Protein AF-A0A953Q3J8-F1 (afdb_monomer)

Mean predicted aligned error: 18.99 Å

Solvent-accessible surface area (backbone atoms only — not comparable to full-atom values): 6835 Å² total; per-residue (Å²): 140,83,87,84,84,84,81,88,82,84,90,80,87,84,89,84,76,93,80,88,81,87,80,86,82,84,88,80,86,88,80,94,68,95,67,79,78,70,96,76,69,77,75,79,76,84,75,78,87,64,76,81,76,82,70,49,63,45,69,41,95,86,59,44,33,38,39,36,58,40,70,94,76,39,29,37,41,33,28,40,37,75,48,79,92,59,65,41,84,74,47,76,42,81,107

Sequence (95 aa):
MTRCKLFACLPLVVASLFCPLSCGGGGSSGASNGGMPPPDSPPPAFANFEPAQTNAIRPSADGTRLFAVDTPNNSLSVFDVTQRRSPALVAEIPV

Nearest PDB structures (foldseek):
  3u4y-assembly2_B  TM=9.266E-01  e=1.460E-01  Desulfofarcimen acetoxidans DSM 771
  6igb-assembly2_B  TM=8.917E-01  e=9.139E-01  Pseudomonas aeruginosa PAO1
  4hho-assembly1_A  TM=8.965E-01  e=1.241E+00  synthetic construct
  3sre-assembly1_A  TM=8.956E-01  e=1.319E+00  synthetic construct
  4q1u-assembly1_A  TM=8.937E-01  e=1.584E+00  hybrid

pLDDT: mean 73.35, std 21.53, range [30.78, 98.19]

Foldseek 3Di:
DDDDDDDDDDDDDDDDDDDDDDDDDDDDDDDDDPDDPDPDDDPPDDDDPDDDPPPQWDADPVRQWIWGDDVVVQWIWIWGCPPVVDIHTDDIGHD

Structure (mmCIF, N/CA/C/O backbone):
data_AF-A0A953Q3J8-F1
#
_entry.id   AF-A0A953Q3J8-F1
#
loop_
_atom_site.group_PDB
_atom_site.id
_atom_site.type_symbol
_atom_site.label_atom_id
_atom_site.label_alt_id
_atom_site.label_comp_id
_atom_site.label_asym_id
_atom_site.label_entity_id
_atom_site.label_seq_id
_atom_site.pdbx_PDB_ins_code
_atom_site.Cartn_x
_atom_site.Cartn_y
_atom_site.Cartn_z
_atom_site.occupancy
_atom_site.B_iso_or_equiv
_atom_site.auth_seq_id
_atom_site.auth_comp_id
_atom_site.auth_asym_id
_atom_site.auth_atom_id
_atom_site.pdbx_PDB_model_num
ATOM 1 N N . MET A 1 1 ? -25.021 10.560 25.663 1.00 46.47 1 MET A N 1
ATOM 2 C CA . MET A 1 1 ? -26.490 10.648 25.479 1.00 46.47 1 MET A CA 1
ATOM 3 C C . MET A 1 1 ? -26.687 11.628 24.326 1.00 46.47 1 MET A C 1
ATOM 5 O O . MET A 1 1 ? -26.178 12.722 24.450 1.00 46.47 1 MET A O 1
ATOM 9 N N . THR A 1 2 ? -27.196 11.319 23.134 1.00 40.00 2 THR A N 1
ATOM 10 C CA . THR A 1 2 ? -28.177 10.318 22.707 1.00 40.00 2 THR A CA 1
ATOM 11 C C . THR A 1 2 ? -27.986 10.038 21.210 1.00 40.00 2 THR A C 1
ATOM 13 O O . THR A 1 2 ? -27.568 10.898 20.445 1.00 40.00 2 THR A O 1
ATOM 16 N N . ARG A 1 3 ? -28.255 8.789 20.832 1.00 47.91 3 ARG A N 1
ATOM 17 C CA . ARG A 1 3 ? -28.172 8.204 19.491 1.00 47.91 3 ARG A CA 1
ATOM 18 C C . ARG A 1 3 ? -29.316 8.714 18.603 1.00 47.91 3 ARG A C 1
ATOM 20 O O . ARG A 1 3 ? -30.457 8.629 19.040 1.00 47.91 3 ARG A O 1
ATOM 27 N N . CYS A 1 4 ? -29.046 9.059 17.344 1.00 35.66 4 CYS A N 1
ATOM 28 C CA . CYS A 1 4 ? -30.050 8.999 16.275 1.00 35.66 4 CYS A CA 1
ATOM 29 C C . CYS A 1 4 ? -29.642 7.903 15.288 1.00 35.66 4 CYS A C 1
ATOM 31 O O . CYS A 1 4 ? -28.796 8.092 14.421 1.00 35.66 4 CYS A O 1
ATOM 33 N N . LYS A 1 5 ? -30.221 6.717 15.497 1.00 43.34 5 LYS A N 1
ATOM 34 C CA . LYS A 1 5 ? -30.277 5.637 14.513 1.00 43.34 5 LYS A CA 1
ATOM 35 C C . LYS A 1 5 ? -31.363 6.012 13.504 1.00 43.34 5 LYS A C 1
ATOM 37 O O . LYS A 1 5 ? -32.502 6.192 13.921 1.00 43.34 5 LYS A O 1
ATOM 42 N N . LEU A 1 6 ? -31.045 6.055 12.215 1.00 39.62 6 LEU A N 1
ATOM 43 C CA . LEU A 1 6 ? -32.053 5.921 11.166 1.00 39.62 6 LEU A CA 1
ATOM 44 C C . LEU A 1 6 ? -31.681 4.692 10.339 1.00 39.62 6 LEU A C 1
ATOM 46 O O . LEU A 1 6 ? -30.704 4.681 9.598 1.00 39.62 6 LEU A O 1
ATOM 50 N N . PHE A 1 7 ? -32.416 3.619 10.604 1.00 40.69 7 PHE A N 1
ATOM 51 C CA . PHE A 1 7 ? -32.344 2.338 9.923 1.00 40.69 7 PHE A CA 1
ATOM 52 C C . PHE A 1 7 ? -33.425 2.324 8.832 1.00 40.69 7 PHE A C 1
ATOM 54 O O . PHE A 1 7 ? -34.544 2.753 9.093 1.00 40.69 7 PHE A O 1
ATOM 61 N N . ALA A 1 8 ? -33.077 1.727 7.691 1.00 38.72 8 ALA A N 1
ATOM 62 C CA . ALA A 1 8 ? -33.951 1.124 6.681 1.00 38.72 8 ALA A CA 1
ATOM 63 C C . ALA A 1 8 ? -34.722 2.032 5.694 1.00 38.72 8 ALA A C 1
ATOM 65 O O . ALA A 1 8 ? -35.729 2.645 6.026 1.00 38.72 8 ALA A O 1
ATOM 66 N N . CYS A 1 9 ? -34.346 1.935 4.413 1.00 30.78 9 CYS A N 1
ATOM 67 C CA . CYS A 1 9 ? -35.312 1.726 3.334 1.00 30.78 9 CYS A CA 1
ATOM 68 C C . CYS A 1 9 ? -34.672 0.827 2.258 1.00 30.78 9 CYS A C 1
ATOM 70 O O . CYS A 1 9 ? -33.540 1.050 1.839 1.00 30.78 9 CYS A O 1
ATOM 72 N N . LEU A 1 10 ? -35.388 -0.247 1.941 1.00 39.97 10 LEU A N 1
ATOM 73 C CA . LEU A 1 10 ? -35.055 -1.423 1.128 1.00 39.97 10 LEU A CA 1
ATOM 74 C C . LEU A 1 10 ? -34.605 -1.093 -0.322 1.00 39.97 10 LEU A C 1
ATOM 76 O O . LEU A 1 10 ? -34.949 -0.027 -0.830 1.00 39.97 10 LEU A O 1
ATOM 80 N N . PRO A 1 11 ? -33.930 -2.025 -1.033 1.00 47.53 11 PRO A N 1
ATOM 81 C CA . PRO A 1 11 ? -33.559 -1.870 -2.434 1.00 47.53 11 PRO A CA 1
ATOM 82 C C . PRO A 1 11 ? -34.716 -2.287 -3.354 1.00 47.53 11 PRO A C 1
ATOM 84 O O . PRO A 1 11 ? -35.342 -3.327 -3.138 1.00 47.53 11 PRO A O 1
ATOM 87 N N . LEU A 1 12 ? -34.983 -1.503 -4.404 1.00 50.19 12 LEU A N 1
ATOM 88 C CA . LEU A 1 12 ? -35.974 -1.842 -5.425 1.00 50.19 12 LEU A CA 1
ATOM 89 C C . LEU A 1 12 ? -35.290 -2.079 -6.777 1.00 50.19 12 LEU A C 1
ATOM 91 O O . LEU A 1 12 ? -34.756 -1.179 -7.417 1.00 50.19 12 LEU A O 1
ATOM 95 N N . VAL A 1 13 ? -35.299 -3.361 -7.125 1.00 46.69 13 VAL A N 1
ATOM 96 C CA . VAL A 1 13 ? -35.176 -4.007 -8.433 1.00 46.69 13 VAL A CA 1
ATOM 97 C C . VAL A 1 13 ? -35.614 -3.126 -9.608 1.00 46.69 13 VAL A C 1
ATOM 99 O O . VAL A 1 13 ? -36.769 -2.724 -9.640 1.00 46.69 13 VAL A O 1
ATOM 102 N N . VAL A 1 14 ? -34.769 -2.993 -10.640 1.00 45.88 14 VAL A N 1
ATOM 103 C CA . VAL A 1 14 ? -35.223 -3.027 -12.044 1.00 45.88 14 VAL A CA 1
ATOM 104 C C . VAL A 1 14 ? -34.169 -3.738 -12.896 1.00 45.88 14 VAL A C 1
ATOM 106 O O . VAL A 1 14 ? -33.088 -3.215 -13.156 1.00 45.88 14 VAL A O 1
ATOM 109 N N . ALA A 1 15 ? -34.515 -4.950 -13.323 1.00 42.00 15 ALA A N 1
ATOM 110 C CA . ALA A 1 15 ? -33.893 -5.654 -14.431 1.00 42.00 15 ALA A CA 1
ATOM 111 C C . ALA A 1 15 ? -34.534 -5.173 -15.743 1.00 42.00 15 ALA A C 1
ATOM 113 O O . ALA A 1 15 ? -35.750 -5.247 -15.894 1.00 42.00 15 ALA A O 1
ATOM 114 N N . SER A 1 16 ? -33.709 -4.714 -16.681 1.00 50.91 16 SER A N 1
ATOM 115 C CA . SER A 1 16 ? -34.066 -4.334 -18.053 1.00 50.91 16 SER A CA 1
ATOM 116 C C . SER A 1 16 ? -32.814 -4.580 -18.900 1.00 50.91 16 SER A C 1
ATOM 118 O O . SER A 1 16 ? -31.728 -4.216 -18.472 1.00 50.91 16 SER A O 1
ATOM 120 N N . LEU A 1 17 ? -32.819 -5.160 -20.091 1.00 57.72 17 LEU A N 1
ATOM 121 C CA . LEU A 1 17 ? -33.852 -5.764 -20.913 1.00 57.72 17 LEU A CA 1
ATOM 122 C C . LEU A 1 17 ? -33.071 -6.558 -21.978 1.00 57.72 17 LEU A C 1
ATOM 124 O O . LEU A 1 17 ? -32.050 -6.088 -22.480 1.00 57.72 17 LEU A O 1
ATOM 128 N N . PHE A 1 18 ? -33.541 -7.755 -22.306 1.00 41.66 18 PHE A N 1
ATOM 129 C CA . PHE A 1 18 ? -33.110 -8.531 -23.467 1.00 41.66 18 PHE A CA 1
ATOM 130 C C . PHE A 1 18 ? -33.183 -7.690 -24.753 1.00 41.66 18 PHE A C 1
ATOM 132 O O . PHE A 1 18 ? -34.215 -7.079 -25.020 1.00 41.66 18 PHE A O 1
ATOM 139 N N . CYS A 1 19 ? -32.145 -7.732 -25.590 1.00 39.44 19 CYS A N 1
ATOM 140 C CA . CYS A 1 19 ? -32.248 -7.306 -26.985 1.00 39.44 19 CYS A CA 1
ATOM 141 C C . CYS A 1 19 ? -31.376 -8.196 -27.887 1.00 39.44 19 CYS A C 1
ATOM 143 O O . CYS A 1 19 ? -30.196 -7.902 -28.072 1.00 39.44 19 CYS A O 1
ATOM 145 N N . PRO A 1 20 ? -31.912 -9.292 -28.456 1.00 53.53 20 PRO A N 1
ATOM 146 C CA . PRO A 1 20 ? -31.312 -9.923 -29.615 1.00 53.53 20 PRO A CA 1
ATOM 147 C C . PRO A 1 20 ? -32.206 -9.648 -30.824 1.00 53.53 20 PRO A C 1
ATOM 149 O O . PRO A 1 20 ? -33.133 -10.407 -31.105 1.00 53.53 20 PRO A O 1
ATOM 152 N N . LEU A 1 21 ? -31.941 -8.555 -31.541 1.00 56.75 21 LEU A N 1
ATOM 153 C CA . LEU A 1 21 ? -32.532 -8.352 -32.859 1.00 56.75 21 LEU A CA 1
ATOM 154 C C . LEU A 1 21 ? -31.495 -8.661 -33.937 1.00 56.75 21 LEU A C 1
ATOM 156 O O . LEU A 1 21 ? -30.591 -7.887 -34.234 1.00 56.75 21 LEU A O 1
ATOM 160 N N . SER A 1 22 ? -31.662 -9.862 -34.475 1.00 60.38 22 SER A N 1
ATOM 161 C CA . SER A 1 22 ? -31.098 -10.363 -35.719 1.00 60.38 22 SER A CA 1
ATOM 162 C C . SER A 1 22 ? -31.469 -9.464 -36.904 1.00 60.38 22 SER A C 1
ATOM 164 O O . SER A 1 22 ? -32.651 -9.238 -37.156 1.00 60.38 22 SER A O 1
ATOM 166 N N . CYS A 1 23 ? -30.485 -9.076 -37.712 1.00 50.00 23 CYS A N 1
ATOM 167 C CA . CYS A 1 23 ? -30.675 -8.863 -39.144 1.00 50.00 23 CYS A CA 1
ATOM 168 C C . CYS A 1 23 ? -29.487 -9.479 -39.898 1.00 50.00 23 CYS A C 1
ATOM 170 O O . CYS A 1 23 ? -28.334 -9.099 -39.720 1.00 50.00 23 CYS A O 1
ATOM 172 N N . GLY A 1 24 ? -29.773 -10.509 -40.693 1.00 51.31 24 GLY A N 1
ATOM 173 C CA . GLY A 1 24 ? -28.837 -11.056 -41.669 1.00 51.31 24 GLY A CA 1
ATOM 174 C C . GLY A 1 24 ? -28.981 -10.354 -43.019 1.00 51.31 24 GLY A C 1
ATOM 175 O O . GLY A 1 24 ? -30.028 -9.775 -43.305 1.00 51.31 24 GLY A O 1
ATOM 176 N N . GLY A 1 25 ? -27.959 -10.478 -43.870 1.00 45.47 25 GLY A N 1
ATOM 177 C CA . GLY A 1 25 ? -28.104 -10.261 -45.311 1.00 45.47 25 GLY A CA 1
ATOM 178 C C . GLY A 1 25 ? -26.833 -9.846 -46.054 1.00 45.47 25 GLY A C 1
ATOM 179 O O . GLY A 1 25 ? -26.367 -8.731 -45.884 1.00 45.47 25 GLY A O 1
ATOM 180 N N . GLY A 1 26 ? -26.373 -10.725 -46.954 1.00 43.72 26 GLY A N 1
ATOM 181 C CA . GLY A 1 26 ? -25.898 -10.354 -48.297 1.00 43.72 26 GLY A CA 1
ATOM 182 C C . GLY A 1 26 ? -24.454 -9.868 -48.447 1.00 43.72 26 GLY A C 1
ATOM 183 O O . GLY A 1 26 ? -24.113 -8.762 -48.052 1.00 43.72 26 GLY A O 1
ATOM 184 N N . GLY A 1 27 ? -23.618 -10.672 -49.109 1.00 49.75 27 GLY A N 1
ATOM 185 C CA . GLY A 1 27 ? -22.296 -10.245 -49.566 1.00 49.75 27 GLY A CA 1
ATOM 186 C C . GLY A 1 27 ? -22.334 -9.359 -50.814 1.00 49.75 27 GLY A C 1
ATOM 187 O O . GLY A 1 27 ? -23.304 -9.371 -51.567 1.00 49.75 27 GLY A O 1
ATOM 188 N N . SER A 1 28 ? -21.225 -8.670 -51.080 1.00 55.47 28 SER A N 1
ATOM 189 C CA . SER A 1 28 ? -20.847 -8.242 -52.430 1.00 55.47 28 SER A CA 1
ATOM 190 C C . SER A 1 28 ? -19.353 -7.934 -52.500 1.00 55.47 28 SER A C 1
ATOM 192 O O . SER A 1 28 ? -18.818 -7.140 -51.728 1.00 55.47 28 SER A O 1
ATOM 194 N N . SER A 1 29 ? -18.706 -8.601 -53.444 1.00 56.84 29 SER A N 1
ATOM 195 C CA . SER A 1 29 ? -17.316 -8.470 -53.853 1.00 56.84 29 SER A CA 1
ATOM 196 C C . SER A 1 29 ? -16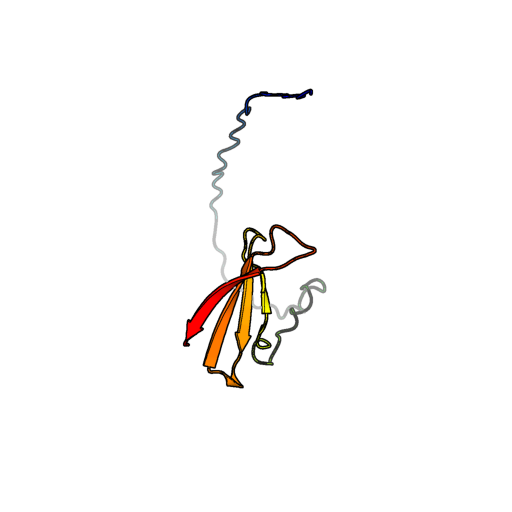.949 -7.057 -54.325 1.00 56.84 29 SER A C 1
ATOM 198 O O . SER A 1 29 ? -17.705 -6.444 -55.067 1.00 56.84 29 SER A O 1
ATOM 200 N N . GLY A 1 30 ? -15.727 -6.629 -53.989 1.00 52.50 30 GLY A N 1
ATOM 2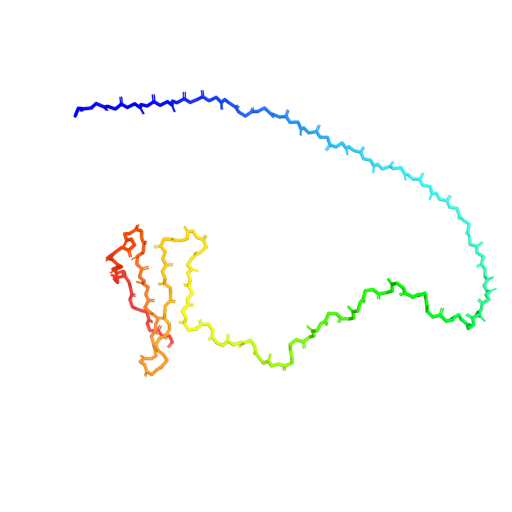01 C CA . GLY A 1 30 ? -14.846 -5.828 -54.850 1.00 52.50 30 GLY A CA 1
ATOM 202 C C . GLY A 1 30 ? -15.183 -4.352 -55.093 1.00 52.50 30 GLY A C 1
ATOM 203 O O . GLY A 1 30 ? -15.990 -4.037 -55.955 1.00 52.50 30 GLY A O 1
ATOM 204 N N . ALA A 1 31 ? -14.419 -3.459 -54.456 1.00 55.62 31 ALA A N 1
ATOM 205 C CA . ALA A 1 31 ? -13.780 -2.301 -55.100 1.00 55.62 31 ALA A CA 1
ATOM 206 C C . ALA A 1 31 ? -12.840 -1.617 -54.091 1.00 55.62 31 ALA A C 1
ATOM 208 O O . ALA A 1 31 ? -13.280 -0.948 -53.158 1.00 55.62 31 ALA A O 1
ATOM 209 N N . SER A 1 32 ? -11.531 -1.787 -54.268 1.00 64.31 32 SER A N 1
ATOM 210 C CA . SER A 1 32 ? -10.518 -0.983 -53.589 1.00 64.31 32 SER A CA 1
ATOM 211 C C . SER A 1 32 ? -10.552 0.439 -54.153 1.00 64.31 32 SER A C 1
ATOM 213 O O . SER A 1 32 ? -9.978 0.695 -55.209 1.00 64.31 32 SER A O 1
ATOM 215 N N . ASN A 1 33 ? -11.220 1.358 -53.459 1.00 52.94 33 ASN A N 1
ATOM 216 C CA . ASN A 1 33 ? -11.075 2.788 -53.706 1.00 52.94 33 ASN A CA 1
ATOM 217 C C . ASN A 1 33 ? -10.121 3.365 -52.662 1.00 52.94 33 ASN A C 1
ATOM 219 O O . ASN A 1 33 ? -10.360 3.239 -51.462 1.00 52.94 33 ASN A O 1
ATOM 223 N N . GLY A 1 34 ? -9.037 3.986 -53.132 1.00 56.28 34 GLY A N 1
ATOM 224 C CA . GLY A 1 34 ? -8.162 4.821 -52.317 1.00 56.28 34 GLY A CA 1
ATOM 225 C C . GLY A 1 34 ? -8.963 5.981 -51.732 1.00 56.28 34 GLY A C 1
ATOM 226 O O . GLY A 1 34 ? -9.149 7.004 -52.383 1.00 56.28 34 GLY A O 1
ATOM 227 N N . GLY A 1 35 ? -9.491 5.782 -50.527 1.00 56.06 35 GLY A N 1
ATOM 228 C CA . GLY A 1 35 ? -10.219 6.781 -49.762 1.00 56.06 35 GLY A CA 1
ATOM 229 C C . GLY A 1 35 ? -9.285 7.460 -48.772 1.00 56.06 35 GLY A C 1
ATOM 230 O O . GLY A 1 35 ? -8.640 6.795 -47.964 1.00 56.06 35 GLY A O 1
ATOM 231 N N . MET A 1 36 ? -9.232 8.789 -48.833 1.00 66.00 36 MET A N 1
ATOM 232 C CA . MET A 1 36 ? -8.725 9.622 -47.744 1.00 66.00 36 MET A CA 1
ATOM 233 C C . MET A 1 36 ? -9.430 9.201 -46.437 1.00 66.00 36 MET A C 1
ATOM 235 O O . MET A 1 36 ? -10.653 9.027 -46.467 1.00 66.00 36 MET A O 1
ATOM 239 N N . PRO A 1 37 ? -8.720 9.012 -45.308 1.00 68.00 37 PRO A N 1
ATOM 240 C CA . PRO A 1 37 ? -9.383 8.701 -44.048 1.00 68.00 37 PRO A CA 1
ATOM 241 C C . PRO A 1 37 ? -10.372 9.825 -43.684 1.00 68.00 37 PRO A C 1
ATOM 243 O O . PRO A 1 37 ? -10.072 10.998 -43.931 1.00 68.00 37 PRO A O 1
ATOM 246 N N . PRO A 1 38 ? -11.552 9.495 -43.128 1.00 70.31 38 PRO A N 1
ATOM 247 C CA . PRO A 1 38 ? -12.497 10.501 -42.655 1.00 70.31 38 PRO A CA 1
ATOM 248 C C . PRO A 1 38 ? -11.829 11.386 -41.584 1.00 70.31 38 PRO A C 1
ATOM 250 O O . PRO A 1 38 ? -11.026 10.872 -40.803 1.00 70.31 38 PRO A O 1
ATOM 253 N N . PRO A 1 39 ? -12.150 12.691 -41.510 1.00 67.00 39 PRO A N 1
ATOM 254 C CA . PRO A 1 39 ? -11.488 13.652 -40.617 1.00 67.00 39 PRO A CA 1
ATOM 255 C C . PRO A 1 39 ? -11.714 13.424 -39.107 1.00 67.00 39 PRO A C 1
ATOM 257 O O . PRO A 1 39 ? -11.235 14.219 -38.306 1.00 67.00 39 PRO A O 1
ATOM 260 N N . ASP A 1 40 ? -12.380 12.337 -38.705 1.00 69.50 40 ASP A N 1
ATOM 261 C CA . ASP A 1 40 ? -12.890 12.143 -37.342 1.00 69.50 40 ASP A CA 1
ATOM 262 C C . ASP A 1 40 ? -12.360 10.881 -36.638 1.00 69.50 40 ASP A C 1
ATOM 264 O O . ASP A 1 40 ? -12.985 10.373 -35.705 1.00 69.50 40 ASP A O 1
ATOM 268 N N . SER A 1 41 ? -11.203 10.338 -37.040 1.00 68.62 41 SER A N 1
ATOM 269 C CA . SER A 1 41 ? -10.521 9.373 -36.168 1.00 68.62 41 SER A CA 1
ATOM 270 C C . SER A 1 41 ? -10.012 10.117 -34.926 1.00 68.62 41 SER A C 1
ATOM 272 O O . SER A 1 41 ? -9.220 11.053 -35.099 1.00 68.62 41 SER A O 1
ATOM 274 N N . PRO A 1 42 ? -10.418 9.745 -33.692 1.00 76.50 42 PRO A N 1
ATOM 275 C CA . PRO A 1 42 ? -9.877 10.376 -32.498 1.00 76.50 42 PRO A CA 1
ATOM 276 C C . PRO A 1 42 ? -8.350 10.259 -32.537 1.00 76.50 42 PRO A C 1
ATOM 278 O O . PRO A 1 42 ? -7.837 9.210 -32.948 1.00 76.50 42 PRO A O 1
ATOM 281 N N . PRO A 1 43 ? -7.618 11.326 -32.173 1.00 76.69 43 PRO A N 1
ATOM 282 C CA . PRO A 1 43 ? -6.168 11.307 -32.229 1.00 76.69 43 PRO A CA 1
ATOM 283 C C . PRO A 1 43 ? -5.651 10.093 -31.448 1.00 76.69 43 PRO A C 1
ATOM 285 O O . PRO A 1 43 ? -6.228 9.753 -30.407 1.00 76.69 43 PRO A O 1
ATOM 288 N N . PRO A 1 44 ? -4.602 9.414 -31.945 1.00 78.25 44 PRO A N 1
ATOM 289 C CA . PRO A 1 44 ? -4.045 8.259 -31.262 1.00 78.25 44 PRO A CA 1
ATOM 290 C C . PRO A 1 44 ? -3.731 8.643 -29.817 1.00 78.25 44 PRO A C 1
ATOM 292 O O . PRO A 1 44 ? -3.084 9.661 -29.562 1.00 78.25 44 PRO A O 1
ATOM 295 N N . ALA A 1 45 ? -4.231 7.849 -28.871 1.00 83.00 45 ALA A N 1
ATOM 296 C CA . ALA A 1 45 ? -3.928 8.057 -27.466 1.00 83.00 45 ALA A CA 1
ATOM 297 C C . ALA A 1 45 ? -2.405 8.009 -27.292 1.00 83.00 45 ALA A C 1
ATOM 299 O O . ALA A 1 45 ? -1.753 7.081 -27.775 1.00 83.00 45 ALA A O 1
ATOM 300 N N . PHE A 1 46 ? -1.838 9.019 -26.633 1.00 80.50 46 PHE A N 1
ATOM 301 C CA . PHE A 1 46 ? -0.412 9.041 -26.336 1.00 80.50 46 PHE A CA 1
ATOM 302 C C . PHE A 1 46 ? -0.041 7.776 -25.554 1.00 80.50 46 PHE A C 1
ATOM 304 O O . PHE A 1 46 ? -0.530 7.554 -24.446 1.00 80.50 46 PHE A O 1
ATOM 311 N N . ALA A 1 47 ? 0.812 6.937 -26.142 1.00 79.44 47 ALA A N 1
ATOM 312 C CA . ALA A 1 47 ? 1.412 5.817 -25.439 1.00 79.44 47 ALA A CA 1
ATOM 313 C C . ALA A 1 47 ? 2.550 6.356 -24.567 1.00 79.44 47 ALA A C 1
ATOM 315 O O . ALA A 1 47 ? 3.439 7.051 -25.059 1.00 79.44 47 ALA A O 1
ATOM 316 N N . ASN A 1 48 ? 2.523 6.056 -23.269 1.00 79.94 48 ASN A N 1
ATOM 317 C CA . ASN A 1 48 ? 3.672 6.321 -22.415 1.00 79.94 48 ASN A CA 1
ATOM 318 C C . ASN A 1 48 ? 4.756 5.286 -22.748 1.00 79.94 48 ASN A C 1
ATOM 320 O O . ASN A 1 48 ? 4.558 4.099 -22.498 1.00 79.94 48 ASN A O 1
ATOM 324 N N . PHE A 1 49 ? 5.862 5.728 -23.348 1.00 81.69 49 PHE A N 1
ATOM 325 C CA . PHE A 1 49 ? 6.990 4.861 -23.722 1.00 81.69 49 PHE A CA 1
ATOM 326 C C . PHE A 1 49 ? 7.977 4.631 -22.573 1.00 81.69 49 PHE A C 1
ATOM 328 O O . PHE A 1 49 ? 8.851 3.774 -22.670 1.00 81.69 49 PHE A O 1
ATOM 335 N N . GLU A 1 50 ? 7.818 5.372 -21.481 1.00 78.25 50 GLU A N 1
ATOM 336 C CA . GLU A 1 50 ? 8.574 5.160 -20.256 1.00 78.25 50 GLU A CA 1
ATOM 337 C C . GLU A 1 50 ? 7.991 3.979 -19.464 1.00 78.25 50 GLU A C 1
ATOM 339 O O . GLU A 1 50 ? 6.765 3.779 -19.462 1.00 78.25 50 GLU A O 1
ATOM 344 N N . PRO A 1 51 ? 8.828 3.210 -18.742 1.00 72.50 51 PRO A N 1
ATOM 345 C CA . PRO A 1 51 ? 8.327 2.241 -17.779 1.00 72.50 51 PRO A CA 1
ATOM 346 C C . PRO A 1 51 ? 7.401 2.937 -16.776 1.00 72.50 51 PRO A C 1
ATOM 348 O O . PRO A 1 51 ? 7.558 4.123 -16.469 1.00 72.50 51 PRO A O 1
ATOM 351 N N . ALA A 1 52 ? 6.416 2.196 -16.263 1.00 71.00 52 ALA A N 1
ATOM 352 C CA . ALA A 1 52 ? 5.535 2.712 -15.226 1.00 71.00 52 ALA A CA 1
ATOM 353 C C . ALA A 1 52 ? 6.385 3.282 -14.083 1.00 71.00 52 ALA A C 1
ATOM 355 O O . ALA A 1 52 ? 7.267 2.595 -13.565 1.00 71.00 52 ALA A O 1
ATOM 356 N N . GLN A 1 53 ? 6.136 4.538 -13.707 1.00 69.56 53 GLN A N 1
ATOM 357 C CA . GLN A 1 53 ? 6.868 5.140 -12.601 1.00 69.56 53 GLN A CA 1
ATOM 358 C C . GLN A 1 53 ? 6.640 4.309 -11.337 1.00 69.56 53 GLN A C 1
ATOM 360 O O . GLN A 1 53 ? 5.497 3.995 -10.990 1.00 69.56 53 GLN A O 1
ATOM 365 N N . THR A 1 54 ? 7.733 3.932 -10.671 1.00 69.19 54 THR A N 1
ATOM 366 C CA . THR A 1 54 ? 7.692 3.161 -9.427 1.00 69.19 54 THR A CA 1
ATOM 367 C C . THR A 1 54 ? 6.857 3.913 -8.403 1.00 69.19 54 THR A C 1
ATOM 369 O O . THR A 1 54 ? 7.236 4.975 -7.912 1.00 69.19 54 THR A O 1
ATOM 372 N N . ASN A 1 55 ? 5.696 3.349 -8.080 1.00 73.31 55 ASN A N 1
ATOM 373 C CA . ASN A 1 55 ? 4.776 3.917 -7.110 1.00 73.31 55 ASN A CA 1
ATOM 374 C C . ASN A 1 55 ? 5.203 3.452 -5.714 1.00 73.31 55 ASN A C 1
ATOM 376 O O . ASN A 1 55 ? 4.683 2.472 -5.185 1.00 73.31 55 ASN A O 1
ATOM 380 N N . ALA A 1 56 ? 6.210 4.123 -5.151 1.00 87.38 56 ALA A N 1
ATOM 381 C CA . ALA A 1 56 ? 6.803 3.738 -3.870 1.00 87.38 56 ALA A CA 1
ATOM 382 C C . ALA A 1 56 ? 5.818 3.844 -2.692 1.00 87.38 56 ALA A C 1
ATOM 384 O O . ALA A 1 56 ? 6.040 3.220 -1.658 1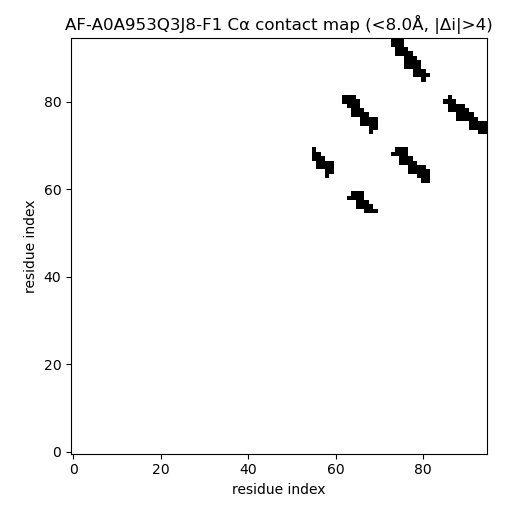.00 87.38 56 ALA A O 1
ATOM 385 N N . ILE A 1 57 ? 4.727 4.606 -2.844 1.00 93.56 57 ILE A N 1
ATOM 386 C CA . ILE A 1 57 ? 3.662 4.747 -1.849 1.00 93.56 57 ILE A CA 1
ATOM 387 C C . ILE A 1 57 ? 2.312 4.552 -2.538 1.00 93.56 57 ILE A C 1
ATOM 389 O O . ILE A 1 57 ? 2.005 5.240 -3.510 1.00 93.56 57 ILE A O 1
ATOM 393 N N . ARG A 1 58 ? 1.472 3.646 -2.025 1.00 94.25 58 ARG A N 1
ATOM 394 C CA . ARG A 1 58 ? 0.147 3.370 -2.596 1.00 94.25 58 ARG A CA 1
ATOM 395 C C . ARG A 1 58 ? -0.913 3.143 -1.513 1.00 94.25 58 ARG A C 1
ATOM 397 O O . ARG A 1 58 ? -0.689 2.332 -0.617 1.00 94.25 58 ARG A O 1
ATOM 404 N N . PRO A 1 59 ? -2.090 3.788 -1.591 1.00 95.06 59 PRO A N 1
ATOM 405 C CA . PRO A 1 59 ? -3.210 3.453 -0.722 1.00 95.06 59 PRO A CA 1
ATOM 406 C C . PRO A 1 59 ? -3.836 2.107 -1.099 1.00 95.06 59 PRO A C 1
ATOM 408 O O . PRO A 1 59 ? -3.880 1.721 -2.270 1.00 95.06 59 PRO A O 1
ATOM 411 N N . SER A 1 60 ? -4.356 1.407 -0.097 1.00 95.31 60 SER A N 1
ATOM 412 C CA . SER A 1 60 ? -5.230 0.255 -0.298 1.00 95.31 60 SER A CA 1
ATOM 413 C C . SER A 1 60 ? -6.549 0.678 -0.949 1.00 95.31 60 SER A C 1
ATOM 415 O O . SER A 1 60 ? -6.995 1.815 -0.793 1.00 95.31 60 SER A O 1
ATOM 417 N N . ALA A 1 61 ? -7.187 -0.239 -1.679 1.00 96.19 61 ALA A N 1
ATOM 418 C CA . ALA A 1 61 ? -8.430 0.029 -2.407 1.00 96.19 61 ALA A CA 1
ATOM 419 C C . ALA A 1 61 ? -9.594 0.438 -1.485 1.00 96.19 61 ALA A C 1
ATOM 421 O O . ALA A 1 61 ? -10.471 1.195 -1.888 1.00 96.19 61 ALA A O 1
ATOM 422 N N . ASP A 1 62 ? -9.581 -0.039 -0.242 1.00 96.06 62 ASP A N 1
ATOM 423 C CA . ASP A 1 62 ? -10.542 0.317 0.805 1.00 96.06 62 ASP A CA 1
ATOM 424 C C . ASP A 1 62 ? -10.218 1.651 1.509 1.00 96.06 62 ASP A C 1
ATOM 426 O O . ASP A 1 62 ? -11.002 2.127 2.327 1.00 96.06 62 ASP A O 1
ATOM 430 N N . GLY A 1 63 ? -9.066 2.263 1.211 1.00 95.69 63 GLY A N 1
ATOM 431 C CA . GLY A 1 63 ? -8.618 3.528 1.793 1.00 95.69 63 GLY A CA 1
ATOM 432 C C . GLY A 1 63 ? -8.209 3.456 3.267 1.00 95.69 63 GLY A C 1
ATOM 433 O O . GLY A 1 63 ? -7.974 4.503 3.868 1.00 95.69 63 GLY A O 1
ATOM 434 N N . THR A 1 64 ? -8.120 2.262 3.861 1.00 97.50 64 THR A N 1
ATOM 435 C CA . THR A 1 64 ? -7.787 2.102 5.289 1.00 97.50 64 THR A CA 1
ATOM 436 C C . THR A 1 64 ? -6.294 1.953 5.540 1.00 97.50 64 THR A C 1
ATOM 438 O O . THR A 1 64 ? -5.843 2.158 6.665 1.00 97.50 64 THR A O 1
ATOM 441 N N . ARG A 1 65 ? -5.514 1.628 4.500 1.00 97.69 65 ARG A N 1
ATOM 442 C CA . ARG A 1 65 ? -4.071 1.388 4.605 1.00 97.69 65 ARG A CA 1
ATOM 443 C C . ARG A 1 65 ? -3.252 2.171 3.589 1.00 97.69 65 ARG A C 1
ATOM 445 O O . ARG A 1 65 ? -3.724 2.440 2.484 1.00 97.69 65 ARG A O 1
ATOM 452 N N . LEU A 1 66 ? -2.006 2.466 3.951 1.00 97.19 66 LEU A N 1
ATOM 453 C CA . LEU A 1 66 ? -0.949 2.913 3.043 1.00 97.19 66 LEU A CA 1
ATOM 454 C C . LEU A 1 66 ? 0.163 1.865 2.994 1.00 97.19 66 LEU A C 1
ATOM 456 O O . LEU A 1 66 ? 0.622 1.390 4.031 1.00 97.19 66 LEU A O 1
ATOM 460 N N . PHE A 1 67 ? 0.603 1.537 1.786 1.00 96.50 67 PHE A N 1
ATOM 461 C CA . PHE A 1 67 ? 1.736 0.665 1.510 1.00 96.50 67 PHE A CA 1
ATOM 462 C C . PHE A 1 67 ? 2.915 1.529 1.077 1.00 96.50 67 PHE A C 1
ATOM 464 O O . PHE A 1 67 ? 2.763 2.306 0.135 1.00 96.50 67 PHE A O 1
ATOM 471 N N . ALA A 1 68 ? 4.057 1.410 1.750 1.00 95.19 68 ALA A N 1
ATOM 472 C CA . ALA A 1 68 ? 5.271 2.151 1.428 1.00 95.19 68 ALA A CA 1
ATOM 473 C C . ALA A 1 68 ? 6.453 1.189 1.286 1.00 95.19 68 ALA A C 1
ATOM 475 O O . ALA A 1 68 ? 6.734 0.415 2.198 1.00 95.19 68 ALA A O 1
ATOM 476 N N . VAL A 1 69 ? 7.129 1.232 0.142 1.00 94.31 69 VAL A N 1
ATOM 477 C CA . VAL A 1 69 ? 8.319 0.417 -0.121 1.00 94.31 69 VAL A CA 1
ATOM 478 C C . VAL A 1 69 ? 9.562 1.207 0.275 1.00 94.31 69 VAL A C 1
ATOM 480 O O . VAL A 1 69 ? 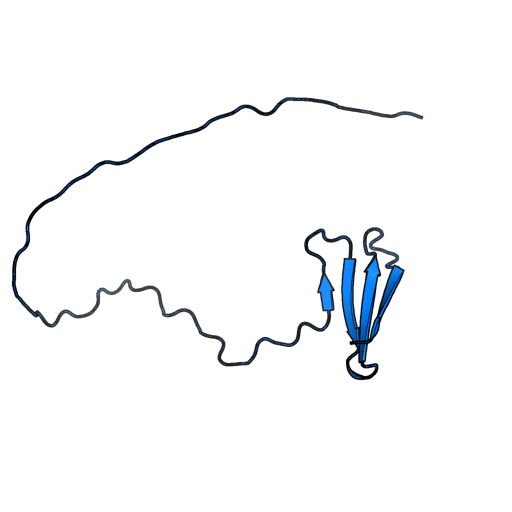9.81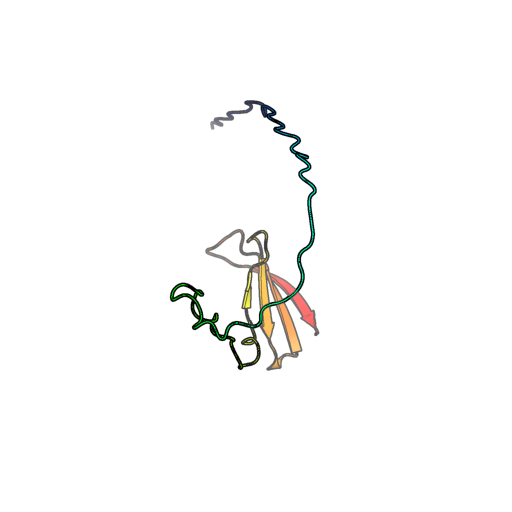2 2.282 -0.270 1.00 94.31 69 VAL A O 1
ATOM 483 N N . ASP A 1 70 ? 10.358 0.647 1.181 1.00 90.81 70 ASP A N 1
ATOM 484 C CA . ASP A 1 70 ? 11.700 1.117 1.515 1.00 90.81 70 ASP A CA 1
ATOM 485 C C . ASP A 1 70 ? 12.713 0.207 0.812 1.00 90.81 70 ASP A C 1
ATOM 487 O O . ASP A 1 70 ? 13.079 -0.863 1.301 1.00 90.81 70 ASP A O 1
ATOM 491 N N . THR A 1 71 ? 13.106 0.606 -0.400 1.00 88.31 71 THR A N 1
ATOM 492 C CA . THR A 1 71 ? 14.043 -0.157 -1.236 1.00 88.31 71 THR A CA 1
ATOM 493 C C . THR A 1 71 ? 15.440 -0.263 -0.616 1.00 88.31 71 THR A C 1
ATOM 495 O O . THR A 1 71 ? 15.977 -1.369 -0.623 1.00 88.31 71 THR A O 1
ATOM 498 N N . PRO A 1 72 ? 16.039 0.806 -0.046 1.00 88.75 72 PRO A N 1
ATOM 499 C CA . PRO A 1 72 ? 17.295 0.680 0.696 1.00 88.75 72 PRO A CA 1
ATOM 500 C C . PRO A 1 72 ? 17.244 -0.349 1.832 1.00 88.75 72 PRO A C 1
ATOM 502 O O . PRO A 1 72 ? 18.209 -1.088 2.017 1.00 88.75 72 PRO A O 1
ATOM 505 N N . ASN A 1 73 ? 16.128 -0.414 2.566 1.00 89.38 73 ASN A N 1
ATOM 506 C CA . ASN A 1 73 ? 15.940 -1.363 3.667 1.00 89.38 73 ASN A CA 1
ATOM 507 C C . ASN A 1 73 ? 15.383 -2.728 3.219 1.00 89.38 73 ASN A C 1
ATOM 509 O O . ASN A 1 73 ? 15.213 -3.625 4.039 1.00 89.38 73 ASN A O 1
ATOM 513 N N . ASN A 1 74 ? 15.081 -2.891 1.926 1.00 92.88 74 ASN A N 1
ATOM 514 C CA . ASN A 1 74 ? 14.474 -4.088 1.350 1.00 92.88 74 ASN A CA 1
ATOM 515 C C . ASN A 1 74 ? 13.216 -4.547 2.121 1.00 92.88 74 ASN A C 1
ATOM 517 O O . ASN A 1 74 ? 13.058 -5.716 2.485 1.00 92.88 74 ASN A O 1
ATOM 521 N N . SER A 1 75 ? 12.326 -3.592 2.407 1.00 94.75 75 SER A N 1
ATOM 522 C CA . SER A 1 75 ? 11.125 -3.820 3.218 1.00 94.75 75 SER A CA 1
ATOM 523 C C . SER A 1 75 ? 9.892 -3.083 2.685 1.00 94.75 75 SER A C 1
ATOM 525 O O . SER A 1 75 ? 9.984 -2.072 1.987 1.00 94.75 75 SER A O 1
ATOM 527 N N . LEU A 1 76 ? 8.716 -3.600 3.033 1.00 95.50 76 LEU A N 1
ATOM 528 C CA . LEU A 1 76 ? 7.405 -3.003 2.817 1.00 95.50 76 LEU A CA 1
ATOM 529 C C . LEU A 1 76 ? 6.783 -2.648 4.171 1.00 95.50 76 LEU A C 1
ATOM 531 O O . LEU A 1 76 ? 6.428 -3.532 4.954 1.00 95.50 76 LEU A O 1
ATOM 535 N N . SER A 1 77 ? 6.572 -1.359 4.414 1.00 97.19 77 SER A N 1
ATOM 536 C CA . SER A 1 77 ? 5.834 -0.862 5.573 1.00 97.19 77 SER A CA 1
ATOM 537 C C . SER A 1 77 ? 4.346 -0.716 5.239 1.00 97.19 77 SER A C 1
ATOM 539 O O . SER A 1 77 ? 3.963 -0.156 4.207 1.00 97.19 77 SER A O 1
ATOM 541 N N . VAL A 1 78 ? 3.486 -1.200 6.133 1.00 97.44 78 VAL A N 1
ATOM 542 C CA . VAL A 1 78 ? 2.026 -1.102 6.032 1.00 97.44 78 VAL A CA 1
ATOM 543 C C . VAL A 1 78 ? 1.516 -0.222 7.160 1.00 97.44 78 VAL A C 1
ATOM 545 O O . VAL A 1 78 ? 1.643 -0.586 8.327 1.00 97.44 78 VAL A O 1
ATOM 548 N N . PHE A 1 79 ? 0.887 0.898 6.825 1.00 98.19 79 PHE A N 1
ATOM 549 C CA . PHE A 1 79 ? 0.302 1.817 7.798 1.00 98.19 79 PHE A CA 1
ATOM 550 C C . PHE A 1 79 ? -1.223 1.732 7.790 1.00 98.19 79 PHE A C 1
ATOM 552 O O . PHE A 1 79 ? -1.821 1.645 6.722 1.00 98.19 79 PHE A O 1
ATOM 559 N N . ASP A 1 80 ? -1.854 1.809 8.959 1.00 97.88 80 ASP A N 1
ATOM 560 C CA . ASP A 1 80 ? -3.271 2.129 9.123 1.00 97.88 80 ASP A CA 1
ATOM 561 C C . ASP A 1 80 ? -3.449 3.646 9.002 1.00 97.88 80 ASP A C 1
ATOM 563 O O . ASP A 1 80 ? -2.732 4.421 9.641 1.00 97.88 80 ASP A O 1
ATOM 567 N N . VAL A 1 81 ? -4.398 4.068 8.170 1.00 97.50 81 VAL A N 1
ATOM 568 C CA . VAL A 1 81 ? -4.743 5.477 7.935 1.00 97.50 81 VAL A CA 1
ATOM 569 C C . VAL A 1 81 ? -6.215 5.786 8.186 1.00 97.50 81 VAL A C 1
ATOM 571 O O . VAL A 1 81 ? -6.720 6.826 7.753 1.00 97.50 81 VAL A O 1
ATOM 574 N N . THR A 1 82 ? -6.912 4.928 8.932 1.00 97.25 82 THR A N 1
ATOM 575 C CA . THR A 1 82 ? -8.291 5.193 9.369 1.00 97.25 82 THR A CA 1
ATOM 576 C C . THR A 1 82 ? -8.364 6.470 10.212 1.00 97.25 82 THR A C 1
ATOM 578 O O . THR A 1 82 ? -9.267 7.289 10.032 1.00 97.25 82 THR A O 1
ATOM 581 N N . GLN A 1 83 ? -7.350 6.710 11.051 1.00 96.31 83 GLN A N 1
ATOM 582 C CA . GLN A 1 83 ? -7.141 7.967 11.763 1.00 96.31 83 GLN A CA 1
ATOM 583 C C . GLN A 1 83 ? -6.199 8.885 10.968 1.00 96.31 83 GLN A C 1
ATOM 585 O O . GLN A 1 83 ? -4.988 8.897 11.178 1.00 96.31 83 GLN A O 1
ATOM 590 N N . ARG A 1 84 ? -6.751 9.727 10.085 1.00 90.12 84 ARG A N 1
ATOM 591 C CA . ARG A 1 84 ? -5.956 10.555 9.147 1.00 90.12 84 ARG A CA 1
ATOM 592 C C . ARG A 1 84 ? -4.872 11.434 9.782 1.00 90.12 84 ARG A C 1
ATOM 594 O O . ARG A 1 84 ? -3.882 11.734 9.128 1.00 90.12 84 ARG A O 1
ATOM 601 N N . ARG A 1 85 ? -5.067 11.892 11.023 1.00 96.31 85 ARG A N 1
ATOM 602 C CA . ARG A 1 85 ? -4.096 12.747 11.737 1.00 96.31 85 ARG A CA 1
ATOM 603 C C . ARG A 1 85 ? -2.999 11.965 12.455 1.00 96.31 85 ARG A C 1
ATOM 605 O O . ARG A 1 85 ? -2.062 12.580 12.948 1.00 96.31 85 ARG A O 1
ATOM 612 N N . SER A 1 86 ? -3.138 10.648 12.554 1.00 96.31 86 SER A N 1
ATOM 613 C CA . SER A 1 86 ? -2.210 9.789 13.282 1.00 96.31 86 SER A CA 1
ATOM 614 C C . SER A 1 86 ? -2.115 8.413 12.615 1.00 96.31 86 SER A C 1
ATOM 616 O O . SER A 1 86 ? -2.633 7.441 13.169 1.00 96.31 86 SER A O 1
ATOM 618 N N . PRO A 1 87 ? -1.475 8.317 11.435 1.00 96.62 87 PRO A N 1
ATOM 619 C CA . PRO A 1 87 ? -1.164 7.032 10.821 1.00 96.62 87 PRO A CA 1
ATOM 620 C C . PRO A 1 87 ? -0.348 6.149 11.769 1.00 96.62 87 PRO A C 1
ATOM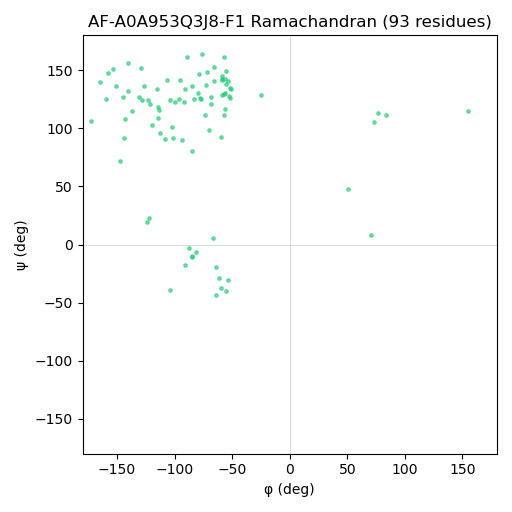 622 O O . PRO A 1 87 ? 0.525 6.650 12.479 1.00 96.62 87 PRO A O 1
ATOM 625 N N . ALA A 1 88 ? -0.605 4.844 11.764 1.00 97.94 88 ALA A N 1
ATOM 626 C CA . ALA A 1 88 ? 0.084 3.893 12.635 1.00 97.94 88 ALA A CA 1
ATOM 627 C C . ALA A 1 88 ? 0.690 2.747 11.824 1.00 97.94 88 ALA A C 1
ATOM 629 O O . ALA A 1 88 ? 0.028 2.210 10.942 1.00 97.94 88 ALA A O 1
ATOM 630 N N . LEU A 1 89 ? 1.929 2.350 12.118 1.00 97.81 89 LEU A N 1
ATOM 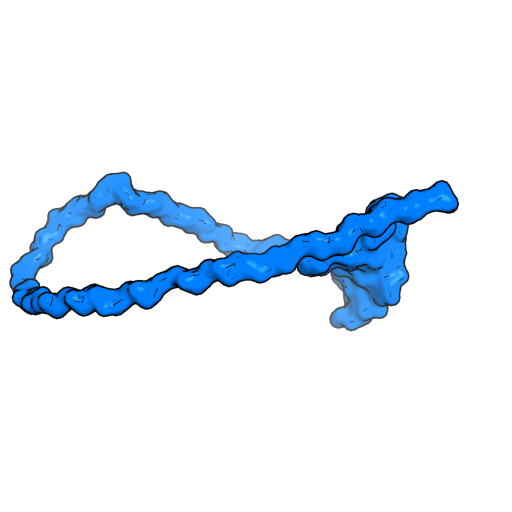631 C CA . LEU A 1 89 ? 2.544 1.173 11.499 1.00 97.81 89 LEU A CA 1
ATOM 632 C C . LEU A 1 89 ? 1.836 -0.098 11.994 1.00 97.81 89 LEU A C 1
ATOM 634 O O . LEU A 1 89 ? 1.701 -0.313 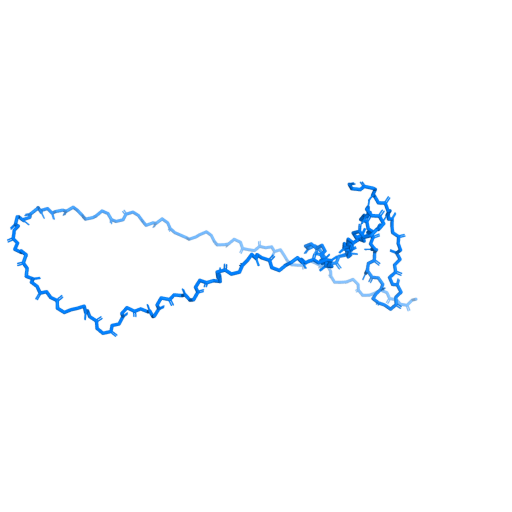13.196 1.00 97.81 89 LEU A O 1
ATOM 638 N N . VAL A 1 90 ? 1.384 -0.931 11.060 1.00 97.56 90 VAL A N 1
ATOM 639 C CA . VAL A 1 90 ? 0.678 -2.196 11.319 1.00 97.56 90 VAL A CA 1
ATOM 640 C C . VAL A 1 90 ? 1.593 -3.387 11.082 1.00 97.56 90 VAL A C 1
ATOM 642 O O . VAL A 1 90 ? 1.518 -4.374 11.809 1.00 97.56 90 VAL A O 1
ATOM 645 N N . ALA A 1 91 ? 2.429 -3.313 10.048 1.00 97.62 91 ALA A N 1
ATOM 646 C CA . ALA A 1 91 ? 3.363 -4.371 9.706 1.00 97.62 91 ALA A CA 1
ATOM 647 C C . ALA A 1 91 ? 4.569 -3.813 8.958 1.00 97.62 91 ALA A C 1
ATOM 649 O O . ALA A 1 91 ? 4.450 -2.847 8.204 1.00 97.62 91 ALA A O 1
ATOM 650 N N . GLU A 1 92 ? 5.695 -4.490 9.126 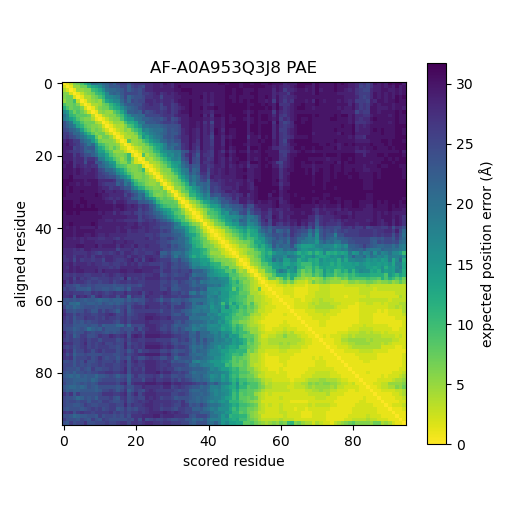1.00 97.44 92 GLU A N 1
ATOM 651 C CA . GLU A 1 92 ? 6.875 -4.352 8.286 1.00 97.44 92 GLU A CA 1
ATOM 652 C C . GLU A 1 92 ? 7.209 -5.736 7.736 1.00 97.44 92 GLU A C 1
ATOM 654 O O . GLU A 1 92 ? 7.297 -6.708 8.490 1.00 97.44 92 GLU A O 1
ATOM 659 N N . ILE A 1 93 ? 7.287 -5.839 6.413 1.00 97.12 93 ILE A N 1
ATOM 660 C CA . ILE A 1 93 ? 7.411 -7.106 5.696 1.00 97.12 93 ILE A CA 1
ATOM 661 C C . ILE A 1 93 ? 8.704 -7.051 4.875 1.00 97.12 93 ILE A C 1
ATOM 663 O O . ILE A 1 93 ? 8.820 -6.165 4.032 1.00 97.12 93 ILE A O 1
ATOM 667 N N . PRO A 1 94 ? 9.669 -7.960 5.078 1.00 96.25 94 PRO A N 1
ATOM 668 C CA . PRO A 1 94 ? 10.842 -8.048 4.209 1.00 96.25 94 PRO A CA 1
ATOM 669 C C . PRO A 1 94 ? 10.430 -8.474 2.790 1.00 96.25 94 PRO A C 1
ATOM 671 O O . PRO A 1 94 ? 9.544 -9.324 2.649 1.00 96.25 94 PRO A O 1
ATOM 674 N N . VAL A 1 95 ? 11.046 -7.885 1.756 1.00 87.62 95 VAL A N 1
ATOM 675 C CA . VAL A 1 95 ? 10.716 -8.137 0.331 1.00 87.62 95 VAL A CA 1
ATOM 676 C C . VAL A 1 95 ? 11.846 -8.760 -0.475 1.00 87.62 95 VAL A C 1
ATOM 678 O O . VAL A 1 95 ? 12.999 -8.749 -0.002 1.00 87.62 95 VAL A O 1
#

Radius of gyration: 28.05 Å; Cα contacts (8 Å, |Δi|>4): 77; chains: 1; bounding box: 53×25×81 Å

Secondary structure (DSSP, 8-state):
----------------------------------PPPPTTPPPPPPP--SPPP--SEEE-TTSSEEEEEETTTTEEEEEE-SSTTS-EEEEEEE-